Protein AF-A0A7K1VIW3-F1 (afdb_monomer_lite)

Radius of gyration: 29.72 Å; chains: 1; bounding box: 60×53×100 Å

Foldseek 3Di:
DDDDDDDDDDDPDPPPPDDDDPDDPDDDDDDDDDDDDDDDDDDDDDDDDDDDDDPDDDPPPPDPDPPPQDPPDQDVVNLCVLLVWAPKDWDPDAQFLFPTWIWTADVNWIKIKGFHSAVVSVVRNQVVCVVVVDHPLQWQAAPRRGMIIHTPDSVCRVVSNVSRPD

Structure (mmCIF, N/CA/C/O backbone):
data_AF-A0A7K1VIW3-F1
#
_entry.id   AF-A0A7K1VIW3-F1
#
loop_
_atom_site.group_PDB
_atom_site.id
_atom_site.type_symbol
_atom_site.label_atom_id
_atom_site.label_alt_id
_atom_site.label_comp_id
_atom_site.label_asym_id
_atom_site.label_entity_id
_atom_site.label_seq_id
_atom_site.pdbx_PDB_ins_code
_atom_site.Cartn_x
_atom_site.Cartn_y
_atom_site.Cartn_z
_atom_site.occupancy
_atom_site.B_iso_or_equiv
_atom_site.auth_seq_id
_atom_site.auth_comp_id
_atom_site.auth_asym_id
_atom_site.auth_atom_id
_atom_site.pdbx_PDB_model_num
ATOM 1 N N . MET A 1 1 ? -16.169 -2.144 54.093 1.00 46.03 1 MET A N 1
ATOM 2 C CA . MET A 1 1 ? -15.265 -3.279 54.375 1.00 46.03 1 MET A CA 1
ATOM 3 C C . MET A 1 1 ? -16.088 -4.555 54.399 1.00 46.03 1 MET A C 1
ATOM 5 O O . MET A 1 1 ? -16.942 -4.663 55.268 1.00 46.03 1 MET A O 1
ATOM 9 N N . SER A 1 2 ? -15.885 -5.451 53.430 1.00 42.19 2 SER A N 1
ATOM 10 C CA . SER A 1 2 ? -15.981 -6.917 53.571 1.00 42.19 2 SER A CA 1
ATOM 11 C C . SER A 1 2 ? -15.909 -7.556 52.186 1.00 42.19 2 SER A C 1
ATOM 13 O O . SER A 1 2 ? -16.871 -7.538 51.427 1.00 42.19 2 SER A O 1
ATOM 15 N N . VAL A 1 3 ? -14.734 -8.096 51.880 1.00 50.75 3 VAL A N 1
ATOM 16 C CA . VAL A 1 3 ? -14.534 -9.188 50.924 1.00 50.75 3 VAL A CA 1
ATOM 17 C C . VAL A 1 3 ? -14.232 -10.421 51.776 1.00 50.75 3 VAL A C 1
ATOM 19 O O . VAL A 1 3 ? -13.525 -10.291 52.778 1.00 50.75 3 VAL A O 1
ATOM 22 N N . PRO A 1 4 ? -14.754 -11.596 51.406 1.00 52.34 4 PRO A N 1
ATOM 23 C CA . PRO A 1 4 ? -13.881 -12.765 51.256 1.00 52.34 4 PRO A CA 1
ATOM 24 C C . PRO A 1 4 ? -14.239 -13.539 49.971 1.00 52.34 4 PRO A C 1
ATOM 26 O O . PRO A 1 4 ? -15.403 -13.727 49.645 1.00 52.34 4 PRO A O 1
ATOM 29 N N . SER A 1 5 ? -13.281 -13.790 49.080 1.00 41.47 5 SER A N 1
ATOM 30 C CA . SER A 1 5 ? -12.307 -14.900 49.064 1.00 41.47 5 SER A CA 1
ATOM 31 C C . SER A 1 5 ? -12.829 -16.233 48.499 1.00 41.47 5 SER A C 1
ATOM 33 O O . SER A 1 5 ? -13.478 -17.018 49.179 1.00 41.47 5 SER A O 1
ATOM 35 N N . THR A 1 6 ? -12.319 -16.509 47.290 1.00 48.28 6 THR A N 1
ATOM 36 C CA . THR A 1 6 ? -11.749 -17.773 46.770 1.00 48.28 6 THR A CA 1
ATOM 37 C C . THR A 1 6 ? -12.623 -18.905 46.219 1.00 48.28 6 THR A C 1
ATOM 39 O O . THR A 1 6 ? -13.573 -19.364 46.842 1.00 48.28 6 THR A O 1
ATOM 42 N N . SER A 1 7 ? -12.064 -19.479 45.137 1.00 43.22 7 SER A N 1
ATOM 43 C CA . SER A 1 7 ? -12.284 -20.807 44.525 1.00 43.22 7 SER A CA 1
ATOM 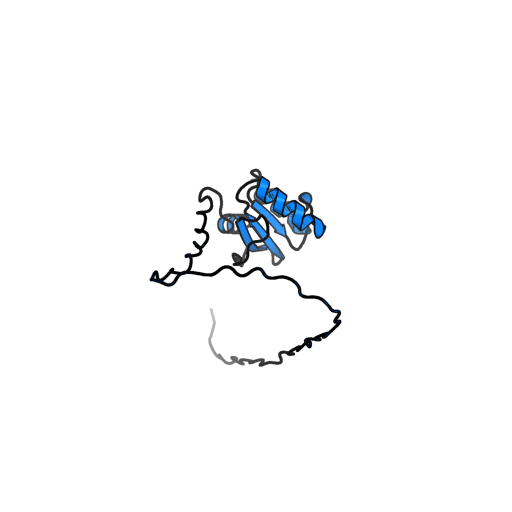44 C C . SER A 1 7 ? -13.291 -20.777 43.359 1.00 43.22 7 SER A C 1
ATOM 46 O O . SER A 1 7 ? -14.382 -20.259 43.510 1.00 43.22 7 SER A O 1
ATOM 48 N N . PHE A 1 8 ? -13.018 -21.239 42.134 1.00 47.28 8 PHE A N 1
ATOM 49 C CA . PHE A 1 8 ? -12.212 -22.372 41.680 1.00 47.28 8 PHE A CA 1
ATOM 50 C C . PHE A 1 8 ? -11.661 -22.127 40.258 1.00 47.28 8 PHE A C 1
ATOM 52 O O . PHE A 1 8 ? -12.405 -21.804 39.336 1.00 47.28 8 PHE A O 1
ATOM 59 N N . LEU A 1 9 ? -10.369 -22.399 40.059 1.00 49.72 9 LEU A N 1
ATOM 60 C CA . LEU A 1 9 ? -9.812 -22.790 38.762 1.00 49.72 9 LEU A CA 1
ATOM 61 C C . LEU A 1 9 ? -10.412 -24.142 38.346 1.00 49.72 9 LEU A C 1
ATOM 63 O O . LEU A 1 9 ? -10.128 -25.148 39.000 1.00 49.72 9 LEU A O 1
ATOM 67 N N . LYS A 1 10 ? -11.176 -24.199 37.248 1.00 41.91 10 LYS A N 1
ATOM 68 C CA . LYS A 1 10 ? -11.291 -25.412 36.414 1.00 41.91 10 LYS A CA 1
ATOM 69 C C . LYS A 1 10 ? -11.996 -25.108 35.092 1.00 41.91 10 LYS A C 1
ATOM 71 O O . LYS A 1 10 ? -13.192 -24.857 35.071 1.00 41.91 10 LYS A O 1
ATOM 76 N N . GLY A 1 11 ? -11.254 -25.153 33.988 1.00 39.19 11 GLY A N 1
ATOM 77 C CA . GLY A 1 11 ? -11.852 -24.992 32.662 1.00 39.19 11 GLY A CA 1
ATOM 78 C C . GLY A 1 11 ? -10.896 -25.024 31.474 1.00 39.19 11 GLY A C 1
ATOM 79 O O . GLY A 1 11 ? -11.259 -24.531 30.415 1.00 39.19 11 GLY A O 1
ATOM 80 N N . LEU A 1 12 ? -9.694 -25.597 31.605 1.00 49.97 12 LEU A N 1
ATOM 81 C CA . LEU A 1 12 ? -8.922 -26.033 30.439 1.00 49.97 12 LEU A CA 1
ATOM 82 C C . LEU A 1 12 ? -9.657 -27.220 29.807 1.00 49.97 12 LEU A C 1
ATOM 84 O O . LEU A 1 12 ? -9.447 -28.362 30.205 1.00 49.97 12 LEU A O 1
ATOM 88 N N . THR A 1 13 ? -10.507 -26.948 28.820 1.00 46.31 13 THR A N 1
ATOM 89 C CA . THR A 1 13 ? -10.919 -27.972 27.859 1.00 46.31 13 THR A CA 1
ATOM 90 C C . THR A 1 13 ? -10.339 -27.587 26.513 1.00 46.31 13 THR A C 1
ATOM 92 O O . THR A 1 13 ? -10.908 -26.819 25.745 1.00 46.31 13 THR A O 1
ATOM 95 N N . ALA A 1 14 ? -9.138 -28.105 26.273 1.00 48.31 14 ALA A N 1
ATOM 96 C CA . ALA A 1 14 ? -8.503 -28.129 24.974 1.00 48.31 14 ALA A CA 1
ATOM 97 C C . ALA A 1 14 ? -9.394 -28.908 23.996 1.00 48.31 14 ALA A C 1
ATOM 99 O O . ALA A 1 14 ? -9.406 -30.139 24.009 1.00 48.31 14 ALA A O 1
ATOM 100 N N . ILE A 1 15 ? -10.124 -28.211 23.128 1.00 48.19 15 ILE A N 1
ATOM 101 C CA . ILE A 1 15 ? -10.759 -28.850 21.977 1.00 48.19 15 ILE A CA 1
ATOM 102 C C . ILE A 1 15 ? -9.723 -28.860 20.852 1.00 48.19 15 ILE A C 1
ATOM 104 O O . ILE A 1 15 ? -9.586 -27.924 20.070 1.00 48.19 15 ILE A O 1
ATOM 108 N N . ARG A 1 16 ? -8.945 -29.947 20.811 1.00 46.09 16 ARG A N 1
ATOM 109 C CA . ARG A 1 16 ? -8.139 -30.332 19.649 1.00 46.09 16 ARG A CA 1
ATOM 110 C C . ARG A 1 16 ? -9.083 -30.697 18.502 1.00 46.09 16 ARG A C 1
ATOM 112 O O . ARG A 1 16 ? -9.464 -31.858 18.376 1.00 46.09 16 ARG A O 1
ATOM 119 N N . ILE A 1 17 ? -9.437 -29.738 17.651 1.00 51.12 17 ILE A N 1
ATOM 120 C CA . ILE A 1 17 ? -10.090 -30.042 16.372 1.00 51.12 17 ILE A CA 1
ATOM 121 C C . ILE A 1 17 ? -8.996 -30.500 15.407 1.00 51.12 17 ILE A C 1
ATOM 123 O O . ILE A 1 17 ? -8.309 -29.707 14.770 1.00 51.12 17 ILE A O 1
ATOM 127 N N . ARG A 1 18 ? -8.777 -31.816 15.374 1.00 49.88 18 ARG A N 1
ATOM 128 C CA . ARG A 1 18 ? -7.993 -32.477 14.333 1.00 49.88 18 ARG A CA 1
ATOM 129 C C . ARG A 1 18 ? -8.867 -32.642 13.086 1.00 49.88 18 ARG A C 1
ATOM 131 O O . ARG A 1 18 ? -9.887 -33.308 13.173 1.00 49.88 18 ARG A O 1
ATOM 138 N N . LEU A 1 19 ? -8.357 -32.107 11.970 1.00 48.00 19 LEU A N 1
ATOM 139 C CA . LEU A 1 19 ? -8.390 -32.649 10.600 1.00 48.00 19 LEU A CA 1
ATOM 140 C C . LEU A 1 19 ? -9.747 -32.983 9.963 1.00 48.00 19 LEU A C 1
ATOM 142 O O . LEU A 1 19 ? -10.380 -33.936 10.385 1.00 48.00 19 LEU A O 1
ATOM 146 N N . VAL A 1 20 ? -10.024 -32.378 8.797 1.00 48.94 20 VAL A N 1
ATOM 147 C CA . VAL A 1 20 ? -9.979 -33.106 7.508 1.00 48.94 20 VAL A CA 1
ATOM 148 C C . VAL A 1 20 ? -9.527 -32.140 6.402 1.00 48.94 20 VAL A C 1
ATOM 150 O O . VAL A 1 20 ? -10.174 -31.132 6.140 1.00 48.94 20 VAL A O 1
ATOM 153 N N . VAL A 1 21 ? -8.404 -32.460 5.761 1.00 55.12 21 VAL A N 1
ATOM 154 C CA . VAL A 1 21 ? -7.932 -31.850 4.510 1.00 55.12 21 VAL A CA 1
ATOM 155 C C . VAL A 1 21 ? -8.593 -32.609 3.356 1.00 55.12 21 VAL A C 1
ATOM 157 O O . VAL A 1 21 ? -8.340 -33.810 3.238 1.00 55.12 21 VAL A O 1
ATOM 160 N N . PRO A 1 22 ? -9.406 -31.987 2.485 1.00 51.59 22 PRO A N 1
ATOM 161 C CA . PRO A 1 22 ? -9.720 -32.594 1.203 1.00 51.59 22 PRO A CA 1
ATOM 162 C C . PRO A 1 22 ? -8.518 -32.408 0.269 1.00 51.59 22 PRO A C 1
ATOM 164 O O . PRO A 1 22 ? -8.262 -31.329 -0.260 1.00 51.59 22 PRO A O 1
ATOM 167 N N . VAL A 1 23 ? -7.760 -33.490 0.101 1.00 47.22 23 VAL A N 1
ATOM 168 C CA . VAL A 1 23 ? -6.759 -33.652 -0.955 1.00 47.22 23 VAL A CA 1
ATOM 169 C C . VAL A 1 23 ? -7.509 -33.697 -2.287 1.00 47.22 23 VAL A C 1
ATOM 171 O O . VAL A 1 23 ? -8.116 -34.712 -2.624 1.00 47.22 23 VAL A O 1
ATOM 174 N N . ILE A 1 24 ? -7.495 -32.600 -3.043 1.00 54.12 24 ILE A N 1
ATOM 175 C CA . ILE A 1 24 ? -7.963 -32.599 -4.431 1.00 54.12 24 ILE A CA 1
ATOM 176 C C . ILE A 1 24 ? -6.756 -32.932 -5.308 1.00 54.12 24 ILE A C 1
ATOM 178 O O . ILE A 1 24 ? -5.962 -32.067 -5.667 1.00 54.12 24 ILE A O 1
ATOM 182 N N . VAL A 1 25 ? -6.612 -34.222 -5.617 1.00 49.16 25 VAL A N 1
ATOM 183 C CA . VAL A 1 25 ? -5.806 -34.704 -6.743 1.00 49.16 25 VAL A CA 1
ATOM 184 C C . VAL A 1 25 ? -6.586 -34.365 -8.011 1.00 49.16 25 VAL A C 1
ATOM 186 O O . VAL A 1 25 ? -7.588 -35.019 -8.297 1.00 49.16 25 VAL A O 1
ATOM 189 N N . LEU A 1 26 ? -6.166 -33.342 -8.758 1.00 48.28 26 LEU A N 1
ATOM 190 C CA . LEU A 1 26 ? -6.679 -33.111 -10.108 1.00 48.28 26 LEU A CA 1
ATOM 191 C C . LEU A 1 26 ? -5.643 -33.589 -11.128 1.00 48.28 26 LEU A C 1
ATOM 193 O O . LEU A 1 26 ? -4.588 -32.995 -11.324 1.00 48.28 26 LEU A O 1
ATOM 197 N N . SER A 1 27 ? -5.984 -34.741 -11.690 1.00 49.78 27 SER A N 1
ATOM 198 C CA . SER A 1 27 ? -5.329 -35.547 -12.708 1.00 49.78 27 SER A CA 1
ATOM 199 C C . SER A 1 27 ? -4.580 -34.783 -13.803 1.00 49.78 27 SER A C 1
ATOM 201 O O . SER A 1 27 ? -5.128 -33.926 -14.494 1.00 49.78 27 SER A O 1
ATOM 203 N N . THR A 1 28 ? -3.347 -35.222 -14.043 1.00 45.91 28 THR A N 1
ATOM 204 C CA . THR A 1 28 ? -2.578 -35.015 -15.269 1.00 45.91 28 THR A CA 1
ATOM 205 C C . THR A 1 28 ? -3.239 -35.754 -16.436 1.00 45.91 28 THR A C 1
ATOM 207 O O . THR A 1 28 ? -3.111 -36.969 -16.582 1.00 45.91 28 THR A O 1
ATOM 210 N N . ALA A 1 29 ? -3.944 -35.024 -17.300 1.00 51.53 29 ALA A N 1
ATOM 211 C CA . ALA A 1 29 ? -4.321 -35.526 -18.617 1.00 51.53 29 ALA A CA 1
ATOM 212 C C . ALA A 1 29 ? -3.148 -35.314 -19.586 1.00 51.53 29 ALA A C 1
ATOM 214 O O . ALA A 1 29 ? -2.982 -34.254 -20.184 1.00 51.53 29 ALA A O 1
ATOM 215 N N . LEU A 1 30 ? -2.317 -36.348 -19.701 1.00 46.06 30 LEU A N 1
ATOM 216 C CA . LEU A 1 30 ? -1.395 -36.553 -20.812 1.00 46.06 30 LEU A CA 1
ATOM 217 C C . LEU A 1 30 ? -2.215 -36.694 -22.106 1.00 46.06 30 LEU A C 1
ATOM 219 O O . LEU A 1 30 ? -2.876 -37.714 -22.296 1.00 46.06 30 LEU A O 1
ATOM 223 N N . LEU A 1 31 ? -2.157 -35.709 -23.007 1.00 45.41 31 LEU A N 1
ATOM 224 C CA . LEU A 1 31 ? -2.453 -35.946 -24.420 1.00 45.41 31 LEU A CA 1
ATOM 225 C C . LEU A 1 31 ? -1.143 -36.247 -25.146 1.00 45.41 31 LEU A C 1
ATOM 227 O O . LEU A 1 31 ? -0.312 -35.376 -25.390 1.00 45.41 31 LEU A O 1
ATOM 231 N N . SER A 1 32 ? -0.991 -37.527 -25.459 1.00 44.38 32 SER A N 1
ATOM 232 C CA . SER A 1 32 ? -0.032 -38.057 -26.412 1.00 44.38 32 SER A CA 1
ATOM 233 C C . SER A 1 32 ? -0.512 -37.787 -27.842 1.00 44.38 32 SER A C 1
ATOM 235 O O . SER A 1 32 ? -1.672 -38.044 -28.155 1.00 44.38 32 SER A O 1
ATOM 237 N N . GLY A 1 33 ? 0.413 -37.350 -28.699 1.00 34.72 33 GLY A N 1
ATOM 238 C CA . GLY A 1 33 ? 0.509 -37.814 -30.083 1.00 34.72 33 GLY A CA 1
ATOM 239 C C . GLY A 1 33 ? -0.292 -37.072 -31.156 1.00 34.72 33 GLY A C 1
ATOM 240 O O . GLY A 1 33 ? -1.465 -37.350 -31.376 1.00 34.72 33 GLY A O 1
ATOM 241 N N . CYS A 1 34 ? 0.414 -36.289 -31.973 1.00 52.41 34 CYS A N 1
ATOM 242 C CA . CYS A 1 34 ? 0.231 -36.367 -33.421 1.00 52.41 34 CYS A CA 1
ATOM 243 C C . CYS A 1 34 ? 1.606 -36.305 -34.096 1.00 52.41 34 CYS A C 1
ATOM 245 O O . CYS A 1 34 ? 2.380 -35.374 -33.882 1.00 52.41 34 CYS A O 1
ATOM 247 N N . ALA A 1 35 ? 1.912 -37.366 -34.836 1.00 42.03 35 ALA A N 1
ATOM 248 C CA . ALA A 1 35 ? 3.147 -37.600 -35.560 1.00 42.03 35 ALA A CA 1
ATOM 249 C C . ALA A 1 35 ? 2.958 -37.269 -37.046 1.00 42.03 35 ALA A C 1
ATOM 251 O O . ALA A 1 35 ? 1.942 -37.648 -37.622 1.00 42.03 35 ALA A O 1
ATOM 252 N N . ALA A 1 36 ? 3.961 -36.629 -37.646 1.00 42.59 36 ALA A N 1
ATOM 253 C CA . ALA A 1 36 ? 4.341 -36.671 -39.066 1.00 42.59 36 ALA A CA 1
ATOM 254 C C . ALA A 1 36 ? 5.623 -35.816 -39.191 1.00 42.59 36 ALA A C 1
ATOM 256 O O . ALA A 1 36 ? 5.622 -34.697 -38.694 1.00 42.59 36 ALA A O 1
ATOM 257 N N . GLY A 1 37 ? 6.767 -36.212 -39.751 1.00 31.86 37 GLY A N 1
ATOM 258 C CA . GLY A 1 37 ? 7.168 -37.362 -40.564 1.00 31.86 37 GLY A CA 1
ATOM 259 C C . GLY A 1 37 ? 8.098 -36.858 -41.689 1.00 31.86 37 GLY A C 1
ATOM 260 O O . GLY A 1 37 ? 7.659 -35.984 -42.426 1.00 31.86 37 GLY A O 1
ATOM 261 N N . GLY A 1 38 ? 9.320 -37.416 -41.799 1.00 33.12 38 GLY A N 1
ATOM 262 C CA . GLY A 1 38 ? 10.286 -37.307 -42.930 1.00 33.12 38 GLY A CA 1
ATOM 263 C C . GLY A 1 38 ? 11.025 -35.962 -43.063 1.00 33.12 38 GLY A C 1
ATOM 264 O O . GLY A 1 38 ? 10.409 -34.924 -42.879 1.00 33.12 38 GLY A O 1
ATOM 265 N N . ASP A 1 39 ? 12.331 -35.844 -43.331 1.00 38.56 39 ASP A N 1
ATOM 266 C CA . ASP A 1 39 ? 13.320 -36.741 -43.957 1.00 38.56 39 ASP A CA 1
ATOM 267 C C . ASP A 1 39 ? 14.766 -36.345 -43.537 1.00 38.56 39 ASP A C 1
ATOM 269 O O . ASP A 1 39 ? 14.980 -35.184 -43.172 1.00 38.56 39 ASP A O 1
ATOM 273 N N . PRO A 1 40 ? 15.766 -37.256 -43.597 1.00 48.91 40 PRO A N 1
ATOM 274 C CA . PRO A 1 40 ? 17.174 -36.970 -43.316 1.00 48.91 40 PRO A CA 1
ATOM 275 C C . PRO A 1 40 ? 18.075 -37.042 -44.570 1.00 48.91 40 PRO A C 1
ATOM 277 O O . PRO A 1 40 ? 18.192 -38.089 -45.189 1.00 48.91 40 PRO A O 1
ATOM 280 N N . GLU A 1 41 ? 18.801 -35.972 -44.880 1.00 38.56 41 GLU A N 1
ATOM 281 C CA . GLU A 1 41 ? 19.992 -35.934 -45.756 1.00 38.56 41 GLU A CA 1
ATOM 282 C C . GLU A 1 41 ? 20.622 -34.548 -45.501 1.00 38.56 41 GLU A C 1
ATOM 284 O O . GLU A 1 41 ? 19.898 -33.570 -45.360 1.00 38.56 41 GLU A O 1
ATOM 289 N N . GLU A 1 42 ? 21.913 -34.325 -45.278 1.00 37.59 42 GLU A N 1
ATOM 290 C CA . GLU A 1 42 ? 23.116 -34.913 -45.849 1.00 37.59 42 GLU A CA 1
ATOM 291 C C . GLU A 1 42 ? 24.290 -34.547 -44.906 1.00 37.59 42 GLU A C 1
ATOM 293 O O . GLU A 1 42 ? 24.367 -33.429 -44.391 1.00 37.59 42 GLU A O 1
ATOM 298 N N . SER A 1 43 ? 25.202 -35.485 -44.638 1.00 43.91 43 SER A N 1
ATOM 299 C CA . SER A 1 43 ? 26.521 -35.172 -44.066 1.00 43.91 43 SER A CA 1
ATOM 300 C C . SER A 1 43 ? 27.492 -34.800 -45.180 1.00 43.91 43 SER A C 1
ATOM 302 O O . SER A 1 43 ? 27.501 -35.462 -46.215 1.00 43.91 43 SER A O 1
ATOM 304 N N . PRO A 1 44 ? 28.472 -33.944 -44.872 1.00 40.25 44 PRO A N 1
ATOM 305 C CA . PRO A 1 44 ? 29.840 -34.279 -45.221 1.00 40.25 44 PRO A CA 1
ATOM 306 C C . PRO A 1 44 ? 30.702 -34.387 -43.964 1.00 40.25 44 PRO A C 1
ATOM 308 O O . PRO A 1 44 ? 30.822 -33.462 -43.161 1.00 40.25 44 PRO A O 1
ATOM 311 N N . ALA A 1 45 ? 31.313 -35.560 -43.823 1.00 46.09 45 ALA A N 1
ATOM 312 C CA . ALA A 1 45 ? 32.410 -35.824 -42.910 1.00 46.09 45 ALA A CA 1
ATOM 313 C C . ALA A 1 45 ? 33.678 -35.107 -43.387 1.00 46.09 45 ALA A C 1
ATOM 315 O O . ALA A 1 45 ? 33.987 -35.172 -44.574 1.00 46.09 45 ALA A O 1
ATOM 316 N N . LEU A 1 46 ? 34.458 -34.545 -42.460 1.00 41.38 46 LEU A N 1
ATOM 317 C CA . LEU A 1 46 ? 35.914 -34.485 -42.590 1.00 41.38 46 LEU A CA 1
ATOM 318 C C . LEU A 1 46 ? 36.581 -34.706 -41.226 1.00 41.38 46 LEU A C 1
ATOM 320 O O . LEU A 1 46 ? 36.147 -34.203 -40.193 1.00 41.38 46 LEU A O 1
ATOM 324 N N . GLU A 1 47 ? 37.609 -35.544 -41.288 1.00 46.44 47 GLU A N 1
ATOM 325 C CA . GLU A 1 47 ? 38.373 -36.175 -40.219 1.00 46.44 47 GLU A CA 1
ATOM 326 C C . GLU A 1 47 ? 39.355 -35.252 -39.474 1.00 46.44 47 GLU A C 1
ATOM 328 O O . GLU A 1 47 ? 39.722 -34.177 -39.941 1.00 46.44 47 GLU A O 1
ATOM 333 N N . SER A 1 48 ? 39.906 -35.837 -38.401 1.00 36.97 48 SER A N 1
ATOM 334 C CA . SER A 1 48 ? 41.215 -35.579 -37.780 1.00 36.97 48 SER A CA 1
ATOM 335 C C . SER A 1 48 ? 41.293 -34.467 -36.732 1.00 36.97 48 SER A C 1
ATOM 337 O O . SER A 1 48 ? 41.460 -33.294 -37.041 1.00 36.97 48 SER A O 1
ATOM 339 N N . THR A 1 49 ? 41.415 -34.845 -35.455 1.00 41.75 49 THR A N 1
ATOM 340 C CA . THR A 1 49 ? 42.719 -35.150 -34.816 1.00 41.75 49 THR A CA 1
ATOM 341 C C . THR A 1 49 ? 42.513 -35.353 -33.306 1.00 41.75 49 THR A C 1
ATOM 343 O O . THR A 1 49 ? 41.873 -34.543 -32.640 1.00 41.75 49 THR A O 1
ATOM 346 N N . SER A 1 50 ? 43.061 -36.438 -32.754 1.00 44.53 50 SER A N 1
ATOM 347 C CA . SER A 1 50 ? 43.177 -36.667 -31.308 1.00 44.53 50 SER A CA 1
ATOM 348 C C . SER A 1 50 ? 44.092 -35.640 -30.638 1.00 44.53 50 SER A C 1
ATOM 350 O O . SER A 1 50 ? 45.218 -35.461 -31.092 1.00 44.53 50 SER A O 1
ATOM 352 N N . ALA A 1 51 ? 43.672 -35.090 -29.496 1.00 39.22 51 ALA A N 1
ATOM 353 C CA . ALA A 1 51 ? 44.306 -35.297 -28.182 1.00 39.22 51 ALA A CA 1
ATOM 354 C C . ALA A 1 51 ? 44.156 -34.093 -27.234 1.00 39.22 51 ALA A C 1
ATOM 356 O O . ALA A 1 51 ? 44.271 -32.940 -27.631 1.00 39.22 51 ALA A O 1
ATOM 357 N N . SER A 1 52 ? 44.066 -34.452 -25.951 1.00 39.91 52 SER A N 1
ATOM 358 C CA . SER A 1 52 ? 44.471 -33.687 -24.766 1.00 39.91 52 SER A CA 1
ATOM 359 C C . SER A 1 52 ? 43.530 -32.622 -24.199 1.00 39.91 52 SER A C 1
ATOM 361 O O . SER A 1 52 ? 43.455 -31.496 -24.665 1.00 39.91 52 SER A O 1
ATOM 363 N N . ASN A 1 53 ? 42.942 -33.023 -23.067 1.00 45.78 53 ASN A N 1
ATOM 364 C CA . ASN A 1 53 ? 43.048 -32.353 -21.770 1.00 45.78 53 ASN A CA 1
ATOM 365 C C . ASN A 1 53 ? 42.675 -30.864 -21.711 1.00 45.78 53 ASN A C 1
ATOM 367 O O . ASN A 1 53 ? 43.518 -30.006 -21.915 1.00 45.78 53 ASN A O 1
ATOM 371 N N . GLU A 1 54 ? 41.468 -30.583 -21.226 1.00 44.69 54 GLU A N 1
ATOM 372 C CA . GLU A 1 54 ? 41.295 -29.640 -20.120 1.00 44.69 54 GLU A CA 1
ATOM 373 C C . GLU A 1 54 ? 39.948 -29.943 -19.452 1.00 44.69 54 GLU A C 1
ATOM 375 O O . GLU A 1 54 ? 38.917 -30.064 -20.116 1.00 44.69 54 GLU A O 1
ATOM 380 N N . ALA A 1 55 ? 39.949 -30.122 -18.133 1.00 50.47 55 ALA A N 1
ATOM 381 C CA . ALA A 1 55 ? 38.724 -30.165 -17.354 1.00 50.47 55 ALA A CA 1
ATOM 382 C C . ALA A 1 55 ? 38.088 -28.769 -17.403 1.00 50.47 55 ALA A C 1
ATOM 384 O O . ALA A 1 55 ? 38.483 -27.874 -16.661 1.00 50.47 55 ALA A O 1
ATOM 385 N N . ALA A 1 56 ? 37.129 -28.571 -18.306 1.00 42.16 56 ALA A N 1
ATOM 386 C CA . ALA A 1 56 ? 36.318 -27.368 -18.332 1.00 42.16 56 ALA A CA 1
ATOM 387 C C . ALA A 1 56 ? 35.329 -27.434 -17.163 1.00 42.16 56 ALA A C 1
ATOM 389 O O . ALA A 1 56 ? 34.311 -28.128 -17.222 1.00 42.16 56 ALA A O 1
ATOM 390 N N . SER A 1 57 ? 35.666 -26.738 -16.078 1.00 50.69 57 SER A N 1
ATOM 391 C CA . SER A 1 57 ? 34.722 -26.385 -15.023 1.00 50.69 57 SER A CA 1
ATOM 392 C C . SER A 1 57 ? 33.441 -25.824 -15.656 1.00 50.69 57 SER A C 1
ATOM 394 O O . SER A 1 57 ? 33.537 -25.039 -16.606 1.00 50.69 57 SER A O 1
ATOM 396 N N . PRO A 1 58 ? 32.243 -26.204 -15.175 1.00 56.06 58 PRO A N 1
ATOM 397 C CA . PRO A 1 58 ? 31.013 -25.582 -15.646 1.00 56.06 58 PRO A CA 1
ATOM 398 C C . PRO A 1 58 ? 31.111 -24.064 -15.431 1.00 56.06 58 PRO A C 1
ATOM 400 O O . PRO A 1 58 ? 31.689 -23.644 -14.424 1.00 56.06 58 PRO A O 1
ATOM 403 N N . PRO A 1 59 ? 30.578 -23.232 -16.345 1.00 48.03 59 PRO A N 1
ATOM 404 C CA . PRO A 1 59 ? 30.524 -21.800 -16.111 1.00 48.03 59 PRO A CA 1
ATOM 405 C C . PRO A 1 59 ? 29.746 -21.572 -14.816 1.00 48.03 59 PRO A C 1
ATOM 407 O O . PRO A 1 59 ? 28.576 -21.948 -14.705 1.00 48.03 59 PRO A O 1
ATOM 410 N N . GLU A 1 60 ? 30.421 -20.993 -13.825 1.00 47.31 60 GLU A N 1
ATOM 411 C CA . GLU A 1 60 ? 29.781 -20.436 -12.646 1.00 47.31 60 GLU A CA 1
ATOM 412 C C . GLU A 1 60 ? 28.754 -19.429 -13.166 1.00 47.31 60 GLU A C 1
ATOM 414 O O . GLU A 1 60 ? 29.089 -18.367 -13.691 1.00 47.31 60 GLU A O 1
ATOM 419 N N . THR A 1 61 ? 27.480 -19.814 -13.114 1.00 50.00 61 THR A N 1
ATOM 420 C CA . THR A 1 61 ? 26.387 -18.864 -13.265 1.00 50.00 61 THR A CA 1
ATOM 421 C C . THR A 1 61 ? 26.522 -17.947 -12.067 1.00 50.00 61 THR A C 1
ATOM 423 O O . THR A 1 61 ? 26.163 -18.341 -10.959 1.00 50.00 61 THR A O 1
ATOM 426 N N . ALA A 1 62 ? 27.123 -16.775 -12.275 1.00 47.09 62 ALA A N 1
ATOM 427 C CA . ALA A 1 62 ? 27.140 -15.721 -11.282 1.00 47.09 62 ALA A CA 1
ATOM 428 C C . ALA A 1 62 ? 25.690 -15.522 -10.835 1.00 47.09 62 ALA A C 1
ATOM 430 O O . ALA A 1 62 ? 24.829 -15.122 -11.624 1.00 47.09 62 ALA A O 1
ATOM 431 N N . ALA A 1 63 ? 25.407 -15.911 -9.591 1.00 49.88 63 ALA A N 1
ATOM 432 C CA . ALA A 1 63 ? 24.152 -15.571 -8.955 1.00 49.88 63 ALA A CA 1
ATOM 433 C C . ALA A 1 63 ? 24.005 -14.048 -9.072 1.00 49.88 63 ALA A C 1
ATOM 435 O O . ALA A 1 63 ? 24.996 -13.349 -8.840 1.00 49.88 63 ALA A O 1
ATOM 436 N N . PRO A 1 64 ? 22.831 -13.521 -9.464 1.00 42.62 64 PRO A N 1
ATOM 437 C CA . PRO A 1 64 ? 22.633 -12.084 -9.450 1.00 42.62 64 PRO A CA 1
ATOM 438 C C . PRO A 1 64 ? 22.951 -11.604 -8.035 1.00 42.62 64 PRO A C 1
ATOM 440 O O . PRO A 1 64 ? 22.357 -12.078 -7.063 1.00 42.62 64 PRO A O 1
ATOM 443 N N . GLU A 1 65 ? 23.951 -10.730 -7.924 1.00 38.66 65 GLU A N 1
ATOM 444 C CA . GLU A 1 65 ? 24.275 -10.077 -6.666 1.00 38.66 65 GLU A CA 1
ATOM 445 C C . GLU A 1 65 ? 22.984 -9.446 -6.128 1.00 38.66 65 GLU A C 1
ATOM 447 O O . GLU A 1 65 ? 22.226 -8.852 -6.909 1.00 38.66 65 GLU A O 1
ATOM 452 N N . PRO A 1 66 ? 22.679 -9.580 -4.825 1.00 40.44 66 PRO A N 1
ATOM 453 C CA . PRO A 1 66 ? 21.591 -8.822 -4.243 1.00 40.44 66 PRO A CA 1
ATOM 454 C C . PRO A 1 66 ? 21.957 -7.352 -4.429 1.00 40.44 66 PRO A C 1
ATOM 456 O O . PRO A 1 66 ? 22.863 -6.840 -3.777 1.00 40.44 66 PRO A O 1
ATOM 459 N N . THR A 1 67 ? 21.290 -6.695 -5.377 1.00 47.53 67 THR A N 1
ATOM 460 C CA . THR A 1 67 ? 21.390 -5.251 -5.545 1.00 47.53 67 THR A CA 1
ATOM 461 C C . THR A 1 67 ? 21.019 -4.652 -4.200 1.00 47.53 67 THR A C 1
ATOM 463 O O . THR A 1 67 ? 19.900 -4.844 -3.722 1.00 47.53 67 THR A O 1
ATOM 466 N N . GLU A 1 68 ? 21.985 -4.003 -3.555 1.00 47.00 68 GLU A N 1
ATOM 467 C CA . GLU A 1 68 ? 21.782 -3.286 -2.307 1.00 47.00 68 GLU A CA 1
ATOM 468 C C . GLU A 1 68 ? 20.758 -2.177 -2.579 1.00 47.00 68 GLU A C 1
ATOM 470 O O . GLU A 1 68 ? 21.069 -1.121 -3.130 1.00 47.00 68 GLU A O 1
ATOM 475 N N . ALA A 1 69 ? 19.490 -2.479 -2.300 1.00 44.69 69 ALA A N 1
ATOM 476 C CA . ALA A 1 69 ? 18.384 -1.573 -2.535 1.00 44.69 69 ALA A CA 1
ATOM 477 C C . ALA A 1 69 ? 18.523 -0.360 -1.605 1.00 44.69 69 ALA A C 1
ATOM 479 O O . ALA A 1 69 ? 18.728 -0.505 -0.399 1.00 44.69 69 ALA A O 1
ATOM 480 N N . ALA A 1 70 ? 18.418 0.826 -2.206 1.00 45.94 70 ALA A N 1
ATOM 481 C CA . ALA A 1 70 ? 18.553 2.148 -1.607 1.00 45.94 70 ALA A CA 1
ATOM 482 C C . ALA A 1 70 ? 18.096 2.224 -0.137 1.00 45.94 70 ALA A C 1
ATOM 484 O O . ALA A 1 70 ? 16.906 2.215 0.173 1.00 45.94 70 ALA A O 1
ATOM 485 N N . LYS A 1 71 ? 19.061 2.363 0.779 1.00 45.38 71 LYS A N 1
ATOM 486 C CA . LYS A 1 71 ? 18.834 2.511 2.224 1.00 45.38 71 LYS A CA 1
ATOM 487 C C . LYS A 1 71 ? 18.699 3.980 2.644 1.00 45.38 71 LYS A C 1
ATOM 489 O O . LYS A 1 71 ? 19.270 4.411 3.642 1.00 45.38 71 LYS A O 1
ATOM 494 N N . THR A 1 72 ? 17.955 4.757 1.867 1.00 47.41 72 THR A N 1
ATOM 495 C CA . THR A 1 72 ? 17.654 6.167 2.158 1.00 47.41 72 THR A CA 1
ATOM 496 C C . THR A 1 72 ? 16.225 6.462 1.724 1.00 47.41 72 THR A C 1
ATOM 498 O O . THR A 1 72 ? 15.985 7.031 0.667 1.00 47.41 72 THR A O 1
ATOM 501 N N . GLY A 1 73 ? 15.275 6.006 2.534 1.00 57.06 73 GLY A N 1
ATOM 502 C CA . GLY A 1 73 ? 13.838 6.207 2.368 1.00 57.06 73 GLY A CA 1
ATOM 503 C C . GLY A 1 73 ? 13.095 5.598 3.558 1.00 57.06 73 GLY A C 1
ATOM 504 O O . GLY A 1 73 ? 13.628 4.695 4.207 1.00 57.06 73 GLY A O 1
ATOM 505 N N . ALA A 1 74 ? 11.903 6.110 3.878 1.00 69.75 74 ALA A N 1
ATOM 506 C CA . ALA A 1 74 ? 11.055 5.527 4.918 1.00 69.75 74 ALA A CA 1
ATOM 507 C C . ALA A 1 74 ? 10.787 4.045 4.602 1.00 69.75 74 ALA A C 1
ATOM 509 O O . ALA A 1 74 ? 10.516 3.681 3.454 1.00 69.75 74 ALA A O 1
ATOM 510 N N . THR A 1 75 ? 10.906 3.168 5.599 1.00 87.88 75 THR A N 1
ATOM 511 C CA . THR A 1 75 ? 10.630 1.742 5.392 1.00 87.88 75 THR A CA 1
ATOM 512 C C . THR A 1 75 ? 9.128 1.478 5.452 1.00 87.88 75 THR A C 1
ATOM 514 O O . THR A 1 75 ? 8.377 2.236 6.069 1.00 87.88 75 THR A O 1
ATOM 517 N N . LEU A 1 76 ? 8.669 0.357 4.882 1.00 93.44 76 LEU A N 1
ATOM 518 C CA . LEU A 1 76 ? 7.264 -0.041 5.022 1.00 93.44 76 LEU A CA 1
ATOM 519 C C . LEU A 1 76 ? 6.849 -0.266 6.485 1.00 93.44 76 LEU A C 1
ATOM 521 O O . LEU A 1 76 ? 5.687 -0.050 6.826 1.00 93.44 76 LEU A O 1
ATOM 525 N N . ALA A 1 77 ? 7.786 -0.654 7.357 1.00 93.88 77 ALA A N 1
ATOM 526 C CA . ALA A 1 77 ? 7.531 -0.810 8.788 1.00 93.88 77 ALA A CA 1
ATOM 527 C C . ALA A 1 77 ? 7.289 0.545 9.480 1.00 93.88 77 ALA A C 1
ATOM 529 O O . ALA A 1 77 ? 6.383 0.663 10.310 1.00 93.88 77 ALA A O 1
ATOM 530 N N . ASP A 1 78 ? 8.054 1.576 9.105 1.00 93.31 78 ASP A N 1
ATOM 531 C CA . ASP A 1 78 ? 7.855 2.942 9.604 1.00 93.31 78 ASP A CA 1
ATOM 532 C C . ASP A 1 78 ? 6.499 3.486 9.145 1.00 93.31 78 ASP A C 1
ATOM 534 O O . ASP A 1 78 ? 5.745 4.034 9.948 1.00 93.31 78 ASP A O 1
ATOM 538 N N . THR A 1 79 ? 6.138 3.266 7.876 1.00 94.31 79 THR A N 1
ATOM 539 C CA . THR A 1 79 ? 4.821 3.646 7.351 1.00 94.31 79 THR A CA 1
ATOM 540 C C . THR A 1 79 ? 3.692 2.903 8.053 1.00 94.31 79 THR A C 1
ATOM 542 O O . THR A 1 79 ? 2.719 3.534 8.457 1.00 94.31 79 THR A O 1
ATOM 545 N N . ALA A 1 80 ? 3.806 1.588 8.256 1.00 95.75 80 ALA A N 1
ATOM 546 C CA . ALA A 1 80 ? 2.805 0.827 9.000 1.00 95.75 80 ALA A CA 1
ATOM 547 C C . ALA A 1 80 ? 2.630 1.377 10.427 1.00 95.75 80 ALA A C 1
ATOM 549 O O . ALA A 1 80 ? 1.505 1.518 10.900 1.00 95.75 80 ALA A O 1
ATOM 550 N N . THR A 1 81 ? 3.726 1.769 11.081 1.00 95.12 81 THR A N 1
ATOM 551 C CA . THR A 1 81 ? 3.682 2.406 12.404 1.00 95.12 81 THR A CA 1
ATOM 552 C C . THR A 1 81 ? 3.004 3.779 12.350 1.00 95.12 81 THR A C 1
ATOM 554 O O . THR A 1 81 ? 2.129 4.048 13.170 1.00 95.12 81 THR A O 1
ATOM 557 N N . LYS A 1 82 ? 3.339 4.628 11.366 1.00 93.94 82 LYS A N 1
ATOM 558 C CA . LYS A 1 82 ? 2.705 5.947 11.155 1.00 93.94 82 LYS A CA 1
ATOM 559 C C . LYS A 1 82 ? 1.194 5.822 10.952 1.00 93.94 82 LYS A C 1
ATOM 561 O O . LYS A 1 82 ? 0.429 6.589 11.522 1.00 93.94 82 LYS A O 1
ATOM 566 N N . LEU A 1 83 ? 0.773 4.828 10.174 1.00 94.94 83 LEU A N 1
ATOM 567 C CA . LEU A 1 83 ? -0.634 4.531 9.904 1.00 94.94 83 LEU A CA 1
ATOM 568 C C . LEU A 1 83 ? -1.349 3.857 11.084 1.00 94.94 83 LEU A C 1
ATOM 570 O O . LEU A 1 83 ? -2.536 3.567 10.982 1.00 94.94 83 LEU A O 1
ATOM 574 N N . ASN A 1 84 ? -0.645 3.602 12.192 1.00 95.62 84 ASN A N 1
ATOM 575 C CA . ASN A 1 84 ? -1.167 2.912 13.368 1.00 95.62 84 ASN A CA 1
ATOM 576 C C . ASN A 1 84 ? -1.711 1.505 13.041 1.00 95.62 84 ASN A C 1
ATOM 578 O O . ASN A 1 84 ? -2.689 1.029 13.617 1.00 95.62 84 ASN A O 1
ATOM 582 N N . CYS A 1 85 ? -1.066 0.851 12.076 1.00 95.75 85 CYS A N 1
ATOM 583 C CA . CYS A 1 85 ? -1.422 -0.464 11.574 1.00 95.75 85 CYS A CA 1
ATOM 584 C C . CYS A 1 85 ? -0.953 -1.562 12.547 1.00 95.75 85 CYS A C 1
ATOM 586 O O . CYS A 1 85 ? 0.175 -1.526 13.042 1.00 95.75 85 CYS A O 1
ATOM 588 N N . THR A 1 86 ? -1.777 -2.583 12.783 1.00 97.19 86 THR A N 1
ATOM 589 C CA . THR A 1 86 ? -1.404 -3.785 13.547 1.00 97.19 86 THR A CA 1
ATOM 590 C C . THR A 1 86 ? -1.004 -4.929 12.620 1.00 97.19 86 THR A C 1
ATOM 592 O O . THR A 1 86 ? -1.212 -4.866 11.408 1.00 97.19 86 THR A O 1
ATOM 595 N N . ASP A 1 87 ? -0.403 -5.983 13.180 1.00 96.25 87 ASP A N 1
ATOM 596 C CA . ASP A 1 87 ? -0.078 -7.226 12.460 1.00 96.25 87 ASP A CA 1
ATOM 597 C C . ASP A 1 87 ? 0.724 -7.010 11.165 1.00 96.25 87 ASP A C 1
ATOM 599 O O . ASP A 1 87 ? 0.540 -7.717 10.172 1.00 96.25 87 ASP A O 1
ATOM 603 N N . TYR A 1 88 ? 1.608 -6.006 11.162 1.00 97.44 88 TYR A N 1
ATOM 604 C CA . TYR A 1 88 ? 2.462 -5.736 10.015 1.00 97.44 88 TYR A CA 1
ATOM 605 C C . TYR A 1 88 ? 3.383 -6.926 9.734 1.00 97.44 88 TYR A C 1
ATOM 607 O O . TYR A 1 88 ? 4.105 -7.404 10.612 1.00 97.44 88 TYR A O 1
ATOM 615 N N . ALA A 1 89 ? 3.384 -7.366 8.481 1.00 96.81 89 ALA A N 1
ATOM 616 C CA . ALA A 1 89 ? 4.259 -8.406 7.978 1.00 96.81 89 ALA A CA 1
ATOM 617 C C . ALA A 1 89 ? 4.780 -8.028 6.591 1.00 96.81 89 ALA A C 1
ATOM 619 O O . ALA A 1 89 ? 4.011 -7.662 5.699 1.00 96.81 89 ALA A O 1
ATOM 620 N N . LEU A 1 90 ? 6.093 -8.163 6.406 1.00 95.75 90 LEU A N 1
ATOM 621 C CA . LEU A 1 90 ? 6.722 -8.071 5.096 1.00 95.75 90 LEU A CA 1
ATOM 622 C C . LEU A 1 90 ? 6.508 -9.393 4.348 1.00 95.75 90 LEU A C 1
ATOM 624 O O . LEU A 1 90 ? 6.709 -10.474 4.907 1.00 95.75 90 LEU A O 1
ATOM 628 N N . ALA A 1 91 ? 6.100 -9.318 3.088 1.00 92.81 91 ALA A N 1
ATOM 629 C CA . ALA A 1 91 ? 5.949 -10.491 2.246 1.00 92.81 91 ALA A CA 1
ATOM 630 C C . ALA A 1 91 ? 7.309 -10.932 1.688 1.00 92.81 91 ALA A C 1
ATOM 632 O O . ALA A 1 91 ? 8.128 -10.111 1.283 1.00 92.81 91 ALA A O 1
ATOM 633 N N . ALA A 1 92 ? 7.532 -12.246 1.613 1.00 84.56 92 ALA A N 1
ATOM 634 C CA . ALA A 1 92 ? 8.738 -12.803 0.994 1.00 84.56 92 ALA A CA 1
ATOM 635 C C . ALA A 1 92 ? 8.749 -12.639 -0.537 1.00 84.56 92 ALA A C 1
ATOM 637 O O . ALA A 1 92 ? 9.808 -12.605 -1.156 1.00 84.56 92 ALA A O 1
ATOM 638 N N . THR A 1 93 ? 7.567 -12.559 -1.150 1.00 86.94 93 THR A N 1
ATOM 639 C CA . THR A 1 93 ? 7.402 -12.327 -2.585 1.00 86.94 93 THR A CA 1
ATOM 640 C C . THR A 1 93 ? 6.980 -10.886 -2.806 1.00 86.94 93 THR A C 1
ATOM 642 O O . THR A 1 93 ? 5.961 -10.448 -2.270 1.00 86.94 93 THR A O 1
ATOM 645 N N . VAL A 1 94 ? 7.757 -10.163 -3.607 1.00 86.81 94 VAL A N 1
ATOM 646 C CA . VAL A 1 94 ? 7.450 -8.783 -3.983 1.00 86.81 94 VAL A CA 1
ATOM 647 C C . VAL A 1 94 ? 6.385 -8.741 -5.075 1.00 86.81 94 VAL A C 1
ATOM 649 O O . VAL A 1 94 ? 6.338 -9.603 -5.956 1.00 86.81 94 VAL A O 1
ATOM 652 N N . ALA A 1 95 ? 5.516 -7.734 -5.008 1.00 84.75 95 ALA A N 1
ATOM 653 C CA . ALA A 1 95 ? 4.627 -7.422 -6.117 1.00 84.75 95 ALA A CA 1
ATOM 654 C C . ALA A 1 95 ? 5.458 -6.882 -7.296 1.00 84.75 95 ALA A C 1
ATOM 656 O O . ALA A 1 95 ? 6.472 -6.221 -7.070 1.00 84.75 95 ALA A O 1
ATOM 657 N N . PRO A 1 96 ? 5.055 -7.123 -8.549 1.00 85.25 96 PRO A N 1
ATOM 658 C CA . PRO A 1 96 ? 5.778 -6.586 -9.694 1.00 85.25 96 PRO A CA 1
ATOM 659 C C . PRO A 1 96 ? 5.892 -5.057 -9.648 1.00 85.25 96 PRO A C 1
ATOM 661 O O . PRO A 1 96 ? 4.923 -4.369 -9.330 1.00 85.25 96 PRO A O 1
ATOM 664 N N . GLY A 1 97 ? 7.080 -4.534 -9.953 1.00 87.31 97 GLY A N 1
ATOM 665 C CA . GLY A 1 97 ? 7.395 -3.106 -9.840 1.00 87.31 97 GLY A CA 1
ATOM 666 C C . GLY A 1 97 ? 7.614 -2.622 -8.401 1.00 87.31 97 GLY A C 1
ATOM 667 O O . GLY A 1 97 ? 8.226 -1.585 -8.204 1.00 87.31 97 GLY A O 1
ATOM 668 N N . ALA A 1 98 ? 7.197 -3.359 -7.369 1.00 93.25 98 ALA A N 1
ATOM 669 C CA . ALA A 1 98 ? 7.488 -2.994 -5.987 1.00 93.25 98 ALA A CA 1
ATOM 670 C C . ALA A 1 98 ? 8.860 -3.537 -5.554 1.00 93.25 98 ALA A C 1
ATOM 672 O O . ALA A 1 98 ? 9.172 -4.712 -5.744 1.00 93.25 98 ALA A O 1
ATOM 673 N N . ALA A 1 99 ? 9.660 -2.689 -4.914 1.00 93.06 99 ALA A N 1
ATOM 674 C CA . ALA A 1 99 ? 10.900 -3.085 -4.254 1.00 93.06 99 ALA A CA 1
ATOM 675 C C . ALA A 1 99 ? 10.625 -3.811 -2.928 1.00 93.06 99 ALA A C 1
ATOM 677 O O . ALA A 1 99 ? 11.355 -4.723 -2.551 1.00 93.06 99 ALA A O 1
ATOM 678 N N . GLU A 1 100 ? 9.558 -3.422 -2.226 1.00 94.75 100 GLU A N 1
ATOM 679 C CA . GLU A 1 100 ? 9.059 -4.119 -1.041 1.00 94.75 100 GLU A CA 1
ATOM 680 C C . GLU A 1 100 ? 7.538 -4.233 -1.089 1.00 94.75 100 GLU A C 1
ATOM 682 O O . GLU A 1 100 ? 6.841 -3.335 -1.567 1.00 94.75 100 GLU A O 1
ATOM 687 N N . TYR A 1 101 ? 7.023 -5.332 -0.540 1.00 95.25 101 TYR A N 1
ATOM 688 C CA . TYR A 1 101 ? 5.597 -5.561 -0.358 1.00 95.25 101 TYR A CA 1
ATOM 689 C C . TYR A 1 101 ? 5.334 -6.034 1.066 1.00 95.25 101 TYR A C 1
ATOM 691 O O . TYR A 1 101 ? 6.023 -6.916 1.579 1.00 95.25 101 TYR A O 1
ATOM 699 N N . GLY A 1 102 ? 4.321 -5.463 1.703 1.00 96.06 102 GLY A N 1
ATOM 700 C CA . GLY A 1 102 ? 3.886 -5.857 3.031 1.00 96.06 102 GLY A CA 1
ATOM 701 C C . GLY A 1 102 ? 2.380 -5.745 3.193 1.00 96.06 102 GLY A C 1
ATOM 702 O O . GLY A 1 102 ? 1.667 -5.173 2.367 1.00 96.06 102 GLY A O 1
ATOM 703 N N . THR A 1 103 ? 1.887 -6.296 4.291 1.00 97.00 103 THR A N 1
ATOM 704 C CA . THR A 1 103 ? 0.485 -6.180 4.686 1.00 97.00 103 THR A CA 1
ATOM 705 C C . THR A 1 103 ? 0.386 -5.820 6.153 1.00 97.00 103 THR A C 1
ATOM 707 O O . THR A 1 103 ? 1.209 -6.267 6.946 1.00 97.00 103 THR A O 1
ATOM 710 N N . CYS A 1 104 ? -0.635 -5.058 6.518 1.00 97.56 104 CYS A N 1
ATOM 711 C CA . CYS A 1 104 ? -0.996 -4.775 7.901 1.00 97.56 104 CYS A CA 1
ATOM 712 C C . CYS A 1 104 ? -2.518 -4.695 8.050 1.00 97.56 104 CYS A C 1
ATOM 714 O O . CYS A 1 104 ? -3.253 -4.813 7.067 1.00 97.56 104 CYS A O 1
ATOM 716 N N . GLN A 1 105 ? -2.986 -4.511 9.278 1.00 97.94 105 GLN A N 1
ATOM 717 C CA . GLN A 1 105 ? -4.391 -4.356 9.631 1.00 97.94 105 GLN A CA 1
ATOM 718 C C . GLN A 1 105 ? -4.631 -2.938 10.154 1.00 97.94 105 GLN A C 1
ATOM 720 O O . GLN A 1 105 ? -4.019 -2.526 11.133 1.00 97.94 105 GLN A O 1
ATOM 725 N N . LEU A 1 106 ? -5.547 -2.203 9.532 1.00 97.19 106 LEU A N 1
ATOM 726 C CA . LEU A 1 106 ? -6.036 -0.913 10.017 1.00 97.19 106 LEU A CA 1
ATOM 727 C C . LEU A 1 106 ? -7.509 -1.074 10.374 1.00 97.19 106 LEU A C 1
ATOM 729 O O . LEU A 1 106 ? -8.308 -1.438 9.514 1.00 97.19 106 LEU A O 1
ATOM 733 N N . ASP A 1 107 ? -7.863 -0.882 11.645 1.00 95.19 107 ASP A N 1
ATOM 734 C CA . ASP A 1 107 ? -9.237 -1.061 12.142 1.00 95.19 107 ASP A CA 1
ATOM 735 C C . ASP A 1 107 ? -9.866 -2.418 11.745 1.00 95.19 107 ASP A C 1
ATOM 737 O O . ASP A 1 107 ? -11.054 -2.535 11.443 1.00 95.19 107 ASP A O 1
ATOM 741 N N . GLY A 1 108 ? -9.043 -3.475 11.719 1.00 95.56 108 GLY A N 1
ATOM 742 C CA . GLY A 1 108 ? -9.443 -4.832 11.326 1.00 95.56 108 GLY A CA 1
ATOM 743 C C . GLY A 1 108 ? -9.539 -5.076 9.813 1.00 95.56 108 GLY A C 1
ATOM 744 O O . GLY A 1 108 ? -9.838 -6.197 9.399 1.00 95.56 108 GLY A O 1
ATOM 745 N N . VAL A 1 109 ? -9.262 -4.068 8.984 1.00 97.31 109 VAL A N 1
ATOM 746 C CA . VAL A 1 109 ? -9.223 -4.164 7.522 1.00 97.31 109 VAL A CA 1
ATOM 747 C C . VAL A 1 109 ? -7.789 -4.340 7.046 1.00 97.31 109 VAL A C 1
ATOM 749 O O . VAL A 1 109 ? -6.888 -3.599 7.437 1.00 97.31 109 VAL A O 1
ATOM 752 N N . ARG A 1 110 ? -7.587 -5.280 6.122 1.00 97.31 110 ARG A N 1
ATOM 753 C CA . ARG A 1 110 ? -6.281 -5.493 5.499 1.00 97.31 110 ARG A CA 1
ATOM 754 C C . ARG A 1 110 ? -5.890 -4.302 4.640 1.00 97.31 110 ARG A C 1
ATOM 756 O O . ARG A 1 110 ? -6.606 -3.943 3.706 1.00 97.31 110 ARG A O 1
ATOM 763 N N . VAL A 1 111 ? -4.705 -3.773 4.897 1.00 97.50 111 VAL A N 1
ATOM 764 C CA . VAL A 1 111 ? -4.026 -2.780 4.071 1.00 97.50 111 VAL A CA 1
ATOM 765 C C . VAL A 1 111 ? -2.793 -3.426 3.460 1.00 97.50 111 VAL A C 1
ATOM 767 O O . VAL A 1 111 ? -2.030 -4.127 4.123 1.00 97.50 111 VAL A O 1
ATOM 770 N N . GLN A 1 112 ? -2.624 -3.222 2.163 1.00 96.50 112 GLN A N 1
ATOM 771 C CA . GLN A 1 112 ? -1.461 -3.656 1.405 1.00 96.50 112 GLN A CA 1
ATOM 772 C C . GLN A 1 112 ? -0.537 -2.464 1.225 1.00 96.50 112 GLN A C 1
ATOM 774 O O . GLN A 1 112 ? -1.002 -1.407 0.809 1.00 96.50 112 GLN A O 1
ATOM 779 N N . LEU A 1 113 ? 0.740 -2.633 1.538 1.00 96.88 113 LEU A N 1
ATOM 780 C CA . LEU A 1 113 ? 1.748 -1.587 1.465 1.00 96.88 113 LEU A CA 1
ATOM 781 C C . LEU A 1 113 ? 2.787 -1.959 0.413 1.00 96.88 113 LEU A C 1
ATOM 783 O O . LEU A 1 113 ? 3.268 -3.092 0.383 1.00 96.88 113 LEU A O 1
ATOM 787 N N . TYR A 1 114 ? 3.140 -0.997 -0.427 1.00 96.31 114 TYR A N 1
ATOM 788 C CA . TYR A 1 114 ? 4.102 -1.152 -1.509 1.00 96.31 114 TYR A CA 1
ATOM 789 C C . TYR A 1 114 ? 5.145 -0.053 -1.388 1.00 96.31 114 TYR A C 1
ATOM 791 O O . TYR A 1 114 ? 4.777 1.112 -1.247 1.00 96.31 114 TYR A O 1
ATOM 799 N N . ARG A 1 115 ? 6.428 -0.413 -1.459 1.00 95.69 115 ARG A N 1
ATOM 800 C CA . ARG A 1 115 ? 7.516 0.554 -1.643 1.00 95.69 115 ARG A CA 1
ATOM 801 C C . ARG A 1 115 ? 8.093 0.379 -3.033 1.00 95.69 115 ARG A C 1
ATOM 803 O O . ARG A 1 115 ? 8.381 -0.746 -3.439 1.00 95.69 115 ARG A O 1
ATOM 810 N N . PHE A 1 116 ? 8.318 1.481 -3.721 1.00 94.88 116 PHE A N 1
ATOM 811 C CA . PHE A 1 116 ? 8.953 1.531 -5.031 1.00 94.88 116 PHE A CA 1
ATOM 812 C C . PHE A 1 116 ? 10.371 2.085 -4.879 1.00 94.88 116 PHE A C 1
ATOM 814 O O . PHE A 1 116 ? 10.618 2.923 -4.011 1.00 94.88 116 PHE A O 1
ATOM 821 N N . ALA A 1 117 ? 11.321 1.609 -5.686 1.00 92.44 117 ALA A N 1
ATOM 822 C CA . ALA A 1 117 ? 12.675 2.167 -5.654 1.00 92.44 117 ALA A CA 1
ATOM 823 C C . ALA A 1 117 ? 12.740 3.543 -6.341 1.00 92.44 117 ALA A C 1
ATOM 825 O O . ALA A 1 117 ? 13.602 4.357 -6.018 1.00 92.44 117 ALA A O 1
ATOM 826 N N . ASN A 1 118 ? 11.832 3.801 -7.284 1.00 93.44 118 ASN A N 1
ATOM 827 C CA . ASN A 1 118 ? 11.699 5.045 -8.037 1.00 93.44 118 ASN A CA 1
ATOM 828 C C . ASN A 1 118 ? 10.274 5.156 -8.630 1.00 93.44 118 ASN A C 1
ATOM 830 O O . ASN A 1 118 ? 9.444 4.258 -8.474 1.00 93.44 118 ASN A O 1
ATOM 834 N N . LEU A 1 119 ? 9.976 6.274 -9.301 1.00 93.31 119 LEU A N 1
ATOM 835 C CA . LEU A 1 119 ? 8.656 6.520 -9.895 1.00 93.31 119 LEU A CA 1
ATOM 836 C C . LEU A 1 119 ? 8.373 5.673 -11.146 1.00 93.31 119 LEU A C 1
ATOM 838 O O . LEU A 1 119 ? 7.206 5.396 -11.421 1.00 93.31 119 LEU A O 1
ATOM 842 N N . ASP A 1 120 ? 9.401 5.245 -11.881 1.00 95.12 120 ASP A N 1
ATOM 843 C CA . ASP A 1 120 ? 9.227 4.384 -13.058 1.00 95.12 120 ASP A CA 1
ATOM 844 C C . ASP A 1 120 ? 8.737 2.990 -12.636 1.00 95.12 120 ASP A C 1
ATOM 846 O O . ASP A 1 120 ? 7.780 2.457 -13.198 1.00 95.12 120 ASP A O 1
ATOM 850 N N . ASP A 1 121 ? 9.305 2.451 -11.558 1.00 94.38 121 ASP A N 1
ATOM 851 C CA . ASP A 1 121 ? 8.893 1.199 -10.921 1.00 94.38 121 ASP A CA 1
ATOM 852 C C . ASP A 1 121 ? 7.438 1.246 -10.425 1.00 94.38 121 ASP A C 1
ATOM 854 O O . ASP A 1 121 ? 6.666 0.297 -10.613 1.00 94.38 121 ASP A O 1
ATOM 858 N N . LYS A 1 122 ? 7.016 2.389 -9.866 1.00 94.88 122 LYS A N 1
ATOM 859 C CA . LYS A 1 122 ? 5.606 2.633 -9.529 1.00 94.88 122 LYS A CA 1
ATOM 860 C C . LYS A 1 122 ? 4.715 2.582 -10.771 1.00 94.88 122 LYS A C 1
ATOM 862 O O . LYS A 1 122 ? 3.617 2.031 -10.696 1.00 94.88 122 LYS A O 1
ATOM 867 N N . GLN A 1 123 ? 5.147 3.138 -11.903 1.00 95.00 123 GLN A N 1
ATOM 868 C CA . GLN A 1 123 ? 4.341 3.079 -13.125 1.00 95.00 123 GLN A CA 1
ATOM 869 C C . GLN A 1 123 ? 4.223 1.662 -13.676 1.00 95.00 123 GLN A C 1
ATOM 871 O O . GLN A 1 123 ? 3.126 1.250 -14.047 1.00 95.00 123 GLN A O 1
ATOM 876 N N . ILE A 1 124 ? 5.298 0.872 -13.615 1.00 94.75 124 ILE A N 1
ATOM 877 C CA . ILE A 1 124 ? 5.247 -0.558 -13.944 1.00 94.75 124 ILE A CA 1
ATOM 878 C C . ILE A 1 124 ? 4.208 -1.270 -13.068 1.00 94.75 124 ILE A C 1
ATOM 880 O O . ILE A 1 124 ? 3.402 -2.051 -13.577 1.00 94.75 124 ILE A O 1
ATOM 884 N N . PHE A 1 125 ? 4.191 -0.988 -11.763 1.00 95.12 125 PHE A N 1
ATOM 885 C CA . PHE A 1 125 ? 3.173 -1.523 -10.861 1.00 95.12 125 PHE A CA 1
ATOM 886 C C . PHE A 1 125 ? 1.756 -1.109 -11.288 1.00 95.12 125 PHE A C 1
ATOM 888 O O . PHE A 1 125 ? 0.885 -1.972 -11.417 1.00 95.12 125 PHE A O 1
ATOM 895 N N . LEU A 1 126 ? 1.523 0.183 -11.549 1.00 94.31 126 LEU A N 1
ATOM 896 C CA . LEU A 1 126 ? 0.215 0.712 -11.948 1.00 94.31 126 LEU A CA 1
ATOM 897 C C . LEU A 1 126 ? -0.300 0.082 -13.247 1.00 94.31 126 LEU A C 1
ATOM 899 O O . LEU A 1 126 ? -1.461 -0.325 -13.304 1.00 94.31 126 LEU A O 1
ATOM 903 N N . ASP A 1 127 ? 0.555 -0.068 -14.257 1.00 94.75 127 ASP A N 1
ATOM 904 C CA . ASP A 1 127 ? 0.193 -0.697 -15.529 1.00 94.75 127 ASP A CA 1
ATOM 905 C C . ASP A 1 127 ? -0.214 -2.164 -15.360 1.00 94.75 127 ASP A C 1
ATOM 907 O O . ASP A 1 127 ? -1.150 -2.636 -16.012 1.00 94.75 127 ASP A O 1
ATOM 911 N N . GLN A 1 128 ? 0.434 -2.886 -14.444 1.00 91.62 128 GLN A N 1
ATOM 912 C CA . GLN A 1 128 ? 0.082 -4.273 -14.160 1.00 91.62 128 GLN A CA 1
ATOM 913 C C . GLN A 1 128 ? -1.218 -4.398 -13.371 1.00 91.62 128 GLN A C 1
ATOM 915 O O . GLN A 1 128 ? -2.071 -5.219 -13.719 1.00 91.62 128 GLN A O 1
ATOM 920 N N . VAL A 1 129 ? -1.414 -3.584 -12.329 1.00 90.06 129 VAL A N 1
ATOM 921 C CA . VAL A 1 129 ? -2.644 -3.654 -11.523 1.00 90.06 129 VAL A CA 1
ATOM 922 C C . VAL A 1 129 ? -3.869 -3.118 -12.272 1.00 90.06 129 VAL A C 1
ATOM 924 O O . VAL A 1 129 ? -4.996 -3.539 -11.995 1.00 90.06 129 VAL A O 1
ATOM 927 N N . LYS A 1 130 ? -3.660 -2.284 -13.297 1.00 91.12 130 LYS A N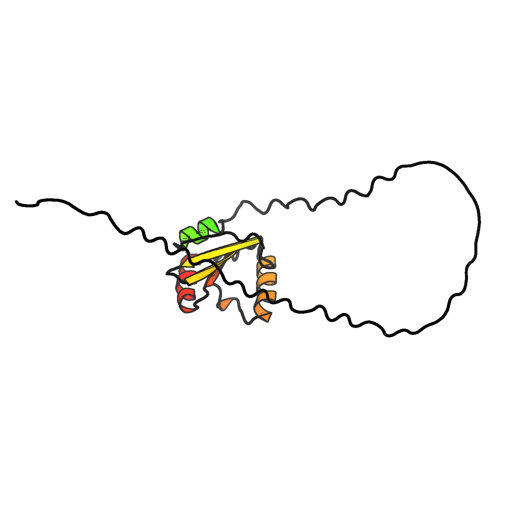 1
ATOM 928 C CA . LYS A 1 130 ? -4.706 -1.803 -14.209 1.00 91.12 130 LYS A CA 1
ATOM 929 C C . LYS A 1 130 ? -5.413 -2.927 -14.958 1.00 91.12 130 LYS A C 1
ATOM 931 O O . LYS A 1 130 ? -6.621 -2.832 -15.173 1.00 91.12 130 LYS A O 1
ATOM 936 N N .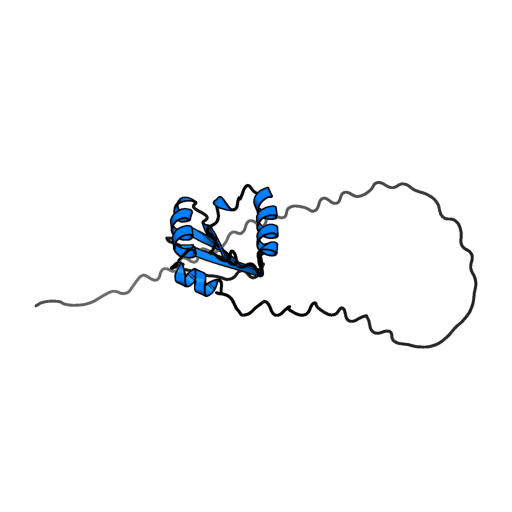 ALA A 1 131 ? -4.713 -4.014 -15.291 1.00 88.06 131 ALA A N 1
ATOM 937 C CA . ALA A 1 131 ? -5.332 -5.203 -15.884 1.00 88.06 131 ALA A CA 1
ATOM 938 C C . ALA A 1 131 ? -6.397 -5.838 -14.965 1.00 88.06 131 ALA A C 1
ATOM 940 O O . ALA A 1 131 ? -7.310 -6.507 -15.444 1.00 88.06 131 ALA A O 1
ATOM 941 N N . TYR A 1 132 ? -6.313 -5.578 -13.657 1.00 86.69 132 TYR A N 1
ATOM 942 C CA . TYR A 1 132 ? -7.256 -6.036 -12.637 1.00 86.69 132 TYR A CA 1
ATOM 943 C C . TYR A 1 132 ? -8.256 -4.946 -12.212 1.00 86.69 132 TYR A C 1
ATOM 945 O O . TYR A 1 132 ? -8.981 -5.121 -11.235 1.00 86.69 132 TYR A O 1
ATOM 953 N N . GLY A 1 133 ? -8.315 -3.820 -12.934 1.00 85.56 133 GLY A N 1
ATOM 954 C CA . GLY A 1 133 ? -9.250 -2.721 -12.675 1.00 85.56 133 GLY A CA 1
ATOM 955 C C . GLY A 1 133 ? -8.847 -1.776 -11.539 1.00 85.56 133 GLY A C 1
ATOM 956 O O . GLY A 1 133 ? -9.632 -0.896 -11.182 1.00 85.56 133 GLY A O 1
ATOM 957 N N . VAL A 1 134 ? -7.639 -1.924 -10.987 1.00 87.19 134 VAL A N 1
ATOM 958 C CA . VAL A 1 134 ? -7.094 -0.997 -9.989 1.00 87.19 134 VAL A CA 1
ATOM 959 C C . VAL A 1 134 ? -6.470 0.192 -10.710 1.00 87.19 134 VAL A C 1
ATOM 961 O O . VAL A 1 134 ? -5.689 0.031 -11.644 1.00 87.19 134 VAL A O 1
ATOM 964 N N . VAL A 1 135 ? -6.811 1.398 -10.271 1.00 89.81 135 VAL A N 1
ATOM 965 C CA . VAL A 1 135 ? -6.234 2.649 -10.778 1.00 89.81 135 VAL A CA 1
ATOM 966 C C . VAL A 1 135 ? -5.594 3.420 -9.634 1.00 89.81 135 VAL A C 1
ATOM 968 O O . VAL A 1 135 ? -5.945 3.215 -8.474 1.00 89.81 135 VAL A O 1
ATOM 971 N N . GLU A 1 136 ? -4.683 4.335 -9.954 1.00 90.69 136 GLU A N 1
ATOM 972 C CA . GLU A 1 136 ? -3.924 5.090 -8.950 1.00 90.69 136 GLU A CA 1
ATOM 973 C C . GLU A 1 136 ? -4.815 5.832 -7.943 1.00 90.69 136 GLU A C 1
ATOM 975 O O . GLU A 1 136 ? -4.490 5.887 -6.763 1.00 90.69 136 GLU A O 1
ATOM 980 N N . SER A 1 137 ? -5.983 6.330 -8.365 1.00 91.25 137 SER A N 1
ATOM 981 C CA . SER A 1 137 ? -6.920 7.019 -7.468 1.00 91.25 137 SER A CA 1
ATOM 982 C C . SER A 1 137 ? -7.525 6.130 -6.378 1.00 91.25 137 SER A C 1
ATOM 984 O O . SER A 1 137 ? -8.122 6.665 -5.451 1.00 91.25 137 SER A O 1
ATOM 986 N N . GLN A 1 138 ? -7.383 4.805 -6.478 1.00 92.69 138 GLN A N 1
ATOM 987 C CA . GLN A 1 138 ? -7.794 3.830 -5.459 1.00 92.69 138 GLN A CA 1
ATOM 988 C C . GLN A 1 138 ? -6.655 3.475 -4.490 1.00 92.69 138 GLN A C 1
ATOM 990 O O . GLN A 1 138 ? -6.800 2.577 -3.657 1.00 92.69 138 GLN A O 1
ATOM 995 N N . LEU A 1 139 ? -5.515 4.152 -4.622 1.00 94.88 139 LEU A N 1
ATOM 996 C CA . LEU A 1 139 ? -4.354 4.020 -3.760 1.00 94.88 139 LEU A CA 1
ATOM 997 C C . LEU A 1 139 ? -4.183 5.307 -2.953 1.00 94.88 139 LEU A C 1
ATOM 999 O O . LEU A 1 139 ? -4.446 6.418 -3.424 1.00 94.88 139 LEU A O 1
ATOM 1003 N N . ALA A 1 140 ? -3.732 5.156 -1.718 1.00 96.62 140 ALA A N 1
ATOM 1004 C CA . ALA A 1 140 ? -3.120 6.245 -0.981 1.00 96.62 140 ALA A CA 1
ATOM 1005 C C . ALA A 1 140 ? -1.629 6.239 -1.298 1.00 96.62 140 ALA A C 1
ATOM 1007 O O . ALA A 1 140 ? -1.015 5.177 -1.291 1.00 96.62 140 ALA A O 1
ATOM 1008 N N . VAL A 1 141 ? -1.050 7.392 -1.609 1.00 95.31 141 VAL A N 1
ATOM 1009 C CA . VAL A 1 141 ? 0.347 7.494 -2.042 1.00 95.31 141 VAL A CA 1
ATOM 1010 C C . VAL A 1 141 ? 1.004 8.636 -1.280 1.00 95.31 141 VAL A C 1
ATOM 1012 O O . VAL A 1 141 ? 0.360 9.665 -1.074 1.00 95.31 141 VAL A O 1
ATOM 1015 N N . THR A 1 142 ? 2.255 8.450 -0.863 1.00 94.50 142 THR A N 1
ATOM 1016 C CA . THR A 1 142 ? 3.081 9.526 -0.300 1.00 94.50 142 THR A CA 1
ATOM 1017 C C . THR A 1 142 ? 3.369 10.614 -1.338 1.00 94.50 142 THR A C 1
ATOM 1019 O O . THR A 1 142 ? 3.314 10.360 -2.544 1.00 94.50 142 THR A O 1
ATOM 1022 N N . ASP A 1 143 ? 3.695 11.830 -0.894 1.00 91.81 143 ASP A N 1
ATOM 1023 C CA . ASP A 1 143 ? 3.919 12.976 -1.795 1.00 91.81 143 ASP A CA 1
ATOM 1024 C C . ASP A 1 143 ? 5.071 12.765 -2.786 1.00 91.81 143 ASP A C 1
ATOM 1026 O O . ASP A 1 143 ? 5.026 13.229 -3.925 1.00 91.81 143 ASP A O 1
ATOM 1030 N N . ASP A 1 144 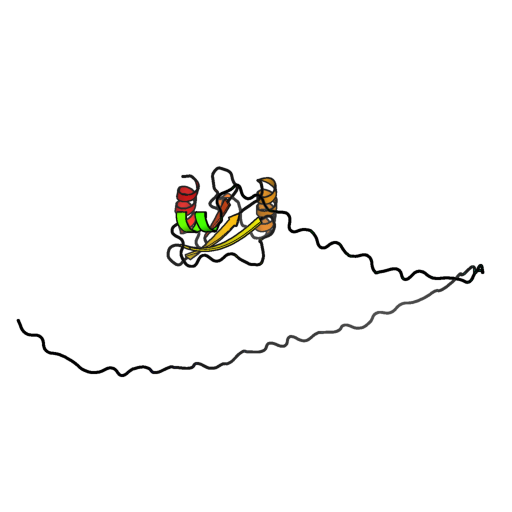? 6.100 12.033 -2.366 1.00 91.69 144 ASP A N 1
ATOM 1031 C CA . ASP A 1 144 ? 7.242 11.649 -3.194 1.00 91.69 144 ASP A CA 1
ATOM 1032 C C . ASP A 1 144 ? 6.953 10.438 -4.099 1.00 91.69 144 ASP A C 1
ATOM 1034 O O . ASP A 1 144 ? 7.782 10.066 -4.928 1.00 91.69 144 ASP A O 1
ATOM 1038 N N . GLY A 1 145 ? 5.783 9.808 -3.956 1.00 92.12 145 GLY A N 1
ATOM 1039 C CA . GLY A 1 145 ? 5.360 8.660 -4.750 1.00 92.12 145 GLY A CA 1
ATOM 1040 C C . GLY A 1 145 ? 6.084 7.351 -4.434 1.00 92.12 145 GLY A C 1
ATOM 1041 O O . GLY A 1 145 ? 5.854 6.367 -5.137 1.00 92.12 145 GLY A O 1
ATOM 1042 N N . SER A 1 146 ? 6.944 7.314 -3.414 1.00 94.38 146 SER A N 1
ATOM 1043 C CA . SER A 1 146 ? 7.778 6.147 -3.106 1.00 94.38 146 SER A CA 1
ATOM 1044 C C . SER A 1 146 ? 7.017 5.030 -2.395 1.00 94.38 146 SER A C 1
ATOM 1046 O O . SER A 1 146 ? 7.415 3.866 -2.485 1.00 94.38 146 SER A O 1
ATOM 1048 N N . ILE A 1 147 ? 5.908 5.351 -1.720 1.00 95.62 147 ILE A N 1
ATOM 1049 C CA . ILE A 1 147 ? 5.086 4.382 -0.996 1.00 95.62 147 ILE A CA 1
ATOM 1050 C C . ILE A 1 147 ? 3.623 4.515 -1.409 1.00 95.62 147 ILE A C 1
ATOM 1052 O O . ILE A 1 147 ? 3.078 5.616 -1.490 1.00 95.62 147 ILE A O 1
ATOM 1056 N N . ALA A 1 148 ? 2.971 3.372 -1.625 1.00 96.19 148 ALA A N 1
ATOM 1057 C CA . ALA A 1 148 ? 1.530 3.283 -1.818 1.00 96.19 148 ALA A CA 1
ATOM 1058 C C . ALA A 1 148 ? 0.883 2.329 -0.807 1.00 96.19 148 ALA A C 1
ATOM 1060 O O . ALA A 1 148 ? 1.431 1.277 -0.479 1.00 96.19 148 ALA A O 1
ATOM 1061 N N . ALA A 1 149 ? -0.321 2.674 -0.360 1.00 96.50 149 ALA A N 1
ATOM 1062 C CA . ALA A 1 149 ? -1.179 1.851 0.473 1.00 96.50 149 ALA A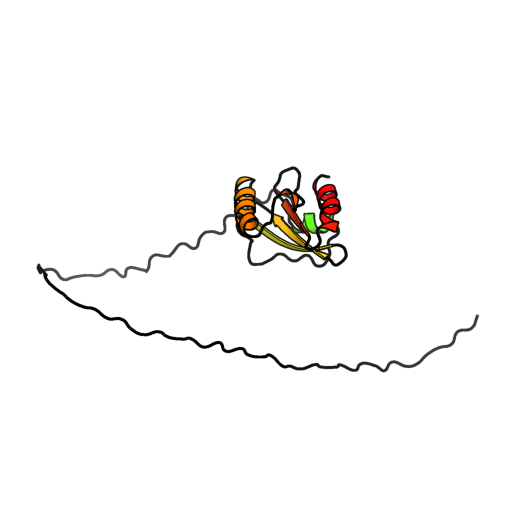 CA 1
ATOM 1063 C C . ALA A 1 149 ? -2.516 1.589 -0.233 1.00 96.50 149 ALA A C 1
ATOM 1065 O O . ALA A 1 149 ? -3.169 2.507 -0.729 1.00 96.50 149 ALA A O 1
ATOM 1066 N N . ALA A 1 150 ? -2.936 0.327 -0.258 1.00 95.94 150 ALA A N 1
ATOM 1067 C CA . ALA A 1 150 ? -4.202 -0.109 -0.832 1.00 95.94 150 ALA A CA 1
ATOM 1068 C C . ALA A 1 150 ? -5.033 -0.837 0.236 1.00 95.94 150 ALA A C 1
ATOM 1070 O O . ALA A 1 150 ? -4.700 -1.977 0.592 1.00 95.94 150 ALA A O 1
ATOM 1071 N N . PRO A 1 151 ? -6.102 -0.220 0.767 1.00 96.56 151 PRO A N 1
ATOM 1072 C CA . PRO A 1 151 ? -6.995 -0.903 1.688 1.00 96.56 151 PRO A CA 1
ATOM 1073 C C . PRO A 1 151 ? -7.883 -1.902 0.934 1.00 96.56 151 PRO A C 1
ATOM 1075 O O . PRO A 1 151 ? -8.309 -1.658 -0.194 1.00 96.56 151 PRO A O 1
ATOM 1078 N N . ALA A 1 152 ? -8.207 -3.025 1.574 1.00 94.62 152 ALA A N 1
ATOM 1079 C CA . ALA A 1 152 ? -9.211 -3.957 1.064 1.00 94.62 152 ALA A CA 1
ATOM 1080 C C . ALA A 1 152 ? -10.627 -3.347 1.087 1.00 94.62 152 ALA A C 1
ATOM 1082 O O . ALA A 1 152 ? -11.467 -3.710 0.266 1.00 94.62 152 ALA A O 1
ATOM 1083 N N . ASP A 1 153 ? -10.879 -2.409 2.007 1.00 94.38 153 ASP A N 1
ATOM 1084 C CA . ASP A 1 153 ? -12.105 -1.616 2.073 1.00 94.38 1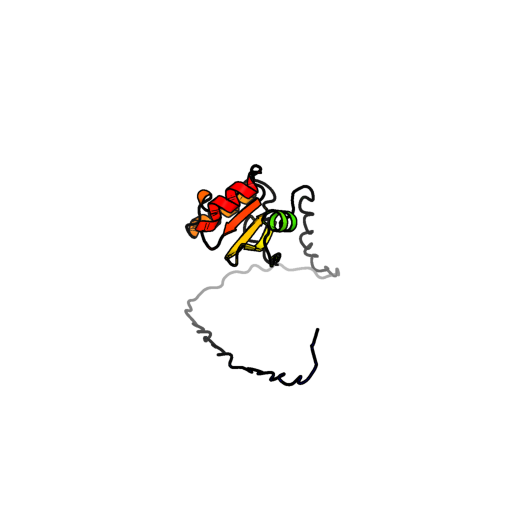53 ASP A CA 1
ATOM 1085 C C . ASP A 1 153 ? -11.831 -0.166 1.655 1.00 94.38 153 ASP A C 1
ATOM 1087 O O . ASP A 1 153 ? -11.129 0.580 2.339 1.00 94.38 153 ASP A O 1
ATOM 1091 N N . GLN A 1 154 ? -12.431 0.248 0.541 1.00 93.75 154 GLN A N 1
ATOM 1092 C CA . GLN A 1 154 ? -12.249 1.578 -0.043 1.00 93.75 154 GLN A CA 1
ATOM 1093 C C . GLN A 1 154 ? -12.738 2.720 0.863 1.00 93.75 154 GLN A C 1
ATOM 1095 O O . GLN A 1 154 ? -12.341 3.865 0.668 1.00 93.75 154 GLN A O 1
ATOM 1100 N N . ARG A 1 155 ? -13.546 2.439 1.896 1.00 95.50 155 ARG A N 1
ATOM 1101 C CA . ARG A 1 155 ? -13.959 3.449 2.884 1.00 95.50 155 ARG A CA 1
ATOM 1102 C C . ARG A 1 155 ? -12.782 4.013 3.687 1.00 95.50 155 ARG A C 1
ATOM 1104 O O . ARG A 1 155 ? -12.874 5.146 4.146 1.00 95.50 155 ARG A O 1
ATOM 1111 N N . LEU A 1 156 ? -11.687 3.259 3.828 1.00 96.00 156 LEU A N 1
ATOM 1112 C CA . LEU A 1 156 ? -10.473 3.703 4.528 1.00 96.00 156 LEU A CA 1
ATOM 1113 C C . LEU A 1 156 ? -9.513 4.504 3.638 1.00 96.00 156 LEU A C 1
ATOM 1115 O O . LEU A 1 156 ? -8.513 5.025 4.125 1.00 96.00 156 LEU A O 1
ATOM 1119 N N . LEU A 1 157 ? -9.790 4.615 2.335 1.00 95.56 157 LEU A N 1
ATOM 1120 C CA . LEU A 1 157 ? -8.864 5.232 1.388 1.00 95.56 157 LEU A CA 1
ATOM 1121 C C . LEU A 1 157 ? -8.566 6.696 1.727 1.00 95.56 157 LEU A C 1
ATOM 1123 O O . LEU A 1 157 ? -7.407 7.093 1.690 1.00 95.56 157 LEU A O 1
ATOM 1127 N N . VAL A 1 158 ? -9.589 7.479 2.081 1.00 96.00 158 VAL A N 1
ATOM 1128 C CA . VAL A 1 158 ? -9.424 8.907 2.407 1.00 96.00 158 VAL A CA 1
ATOM 1129 C C . VAL A 1 158 ? -8.530 9.081 3.635 1.00 96.00 158 VAL A C 1
ATOM 1131 O O . VAL A 1 158 ? -7.575 9.844 3.590 1.00 96.00 158 VAL A O 1
ATOM 1134 N N . GLN A 1 159 ? -8.765 8.294 4.688 1.00 95.31 159 GLN A N 1
ATOM 1135 C CA . GLN A 1 159 ? -7.937 8.302 5.897 1.00 95.31 159 GLN A CA 1
ATOM 1136 C C . GLN A 1 159 ? -6.469 7.976 5.588 1.00 95.31 159 GLN A C 1
ATOM 1138 O O . GLN A 1 159 ? -5.567 8.635 6.097 1.00 95.31 159 GLN A O 1
ATOM 1143 N N . LEU A 1 160 ? -6.224 6.968 4.745 1.00 96.25 160 LEU A N 1
ATOM 1144 C CA . LEU A 1 160 ? -4.871 6.605 4.322 1.00 96.25 160 LEU A CA 1
ATOM 1145 C C . LEU A 1 160 ? -4.227 7.697 3.456 1.00 96.25 160 LEU A C 1
ATOM 1147 O O . LEU A 1 160 ? -3.035 7.952 3.593 1.00 96.25 160 LEU A O 1
ATOM 1151 N N . GLN A 1 161 ? -4.992 8.333 2.565 1.00 95.94 161 GLN A N 1
ATOM 1152 C CA . GLN A 1 161 ? -4.509 9.430 1.722 1.00 95.94 161 GLN A CA 1
ATOM 1153 C C . GLN A 1 161 ? -4.093 10.635 2.559 1.00 95.94 161 GLN A C 1
ATOM 1155 O O . GLN A 1 161 ? -3.033 11.198 2.303 1.00 95.94 161 GLN A O 1
ATOM 1160 N N . ASP A 1 162 ? -4.892 10.996 3.559 1.00 95.12 162 ASP A N 1
ATOM 1161 C CA . ASP A 1 162 ? -4.569 12.094 4.464 1.00 95.12 162 ASP A CA 1
ATOM 1162 C C . ASP A 1 162 ? -3.300 11.767 5.263 1.00 95.12 162 ASP A C 1
ATOM 1164 O O . ASP A 1 162 ? -2.338 12.526 5.220 1.00 95.12 162 ASP A O 1
ATOM 1168 N N . ALA A 1 163 ? -3.227 10.582 5.878 1.00 94.50 163 ALA A N 1
ATOM 1169 C CA . ALA A 1 163 ? -2.078 10.188 6.695 1.00 94.50 163 ALA A CA 1
ATOM 1170 C C . ALA A 1 163 ? -0.756 10.048 5.908 1.00 94.50 163 ALA A C 1
ATOM 1172 O O . ALA A 1 163 ? 0.329 10.175 6.482 1.00 94.50 163 ALA A O 1
ATOM 1173 N N . LEU A 1 164 ? -0.803 9.750 4.604 1.00 93.75 164 LEU A N 1
ATOM 1174 C CA . LEU A 1 164 ? 0.401 9.616 3.770 1.00 93.75 164 LEU A CA 1
ATOM 1175 C C . LEU A 1 164 ? 0.879 10.928 3.131 1.00 93.75 164 LEU A C 1
ATOM 1177 O O . LEU A 1 164 ? 2.023 10.962 2.684 1.00 93.75 164 LEU A O 1
ATOM 1181 N N . ARG A 1 165 ? 0.056 11.984 3.120 1.00 89.12 165 ARG A N 1
ATOM 1182 C CA . ARG A 1 165 ? 0.421 13.330 2.629 1.00 89.12 165 ARG A CA 1
ATOM 1183 C C . ARG A 1 165 ? 0.958 14.274 3.714 1.00 89.12 165 ARG A C 1
ATOM 1185 O O . ARG A 1 165 ? 1.328 15.403 3.415 1.00 89.12 165 ARG A O 1
ATOM 1192 N N . GLU A 1 166 ? 0.928 13.853 4.977 1.00 71.12 166 GLU A N 1
ATOM 1193 C CA . GLU A 1 166 ? 1.516 14.592 6.112 1.00 71.12 166 GLU A CA 1
ATOM 1194 C C . GLU A 1 166 ? 3.029 14.393 6.231 1.00 71.12 166 GLU A C 1
ATOM 1196 O O . GLU A 1 166 ? 3.735 15.376 6.542 1.00 71.12 166 GLU A O 1
#

Sequence (166 aa):
MSVPSTSFLKGLTAIRIRLVVPVIVLSTALLSGCAAGGDPEESPALESTSASNEAASPPETAAPEPTEAAKTGATLADTATKLNCTDYALAATVAPGAAEYGTCQLDGVRVQLYRFANLDDKQIFLDQVKAYGVVESQLAVTDDGSIAAAPADQRLLVQLQDALRE

pLDDT: mean 72.35, std 24.09, range [31.86, 97.94]

Secondary structure (DSSP, 8-state):
--------------------------------------------------------PPP---PPP-------S--HHHHHHHTT-EEEEE-SSPPTT-SEEEEEEETTEEEEEEE-SSHHHHHHHHHHHHTTT--GGGSEE-TTSSEEEEESSGGGHHHHHHHHH-